Protein AF-A0A4P6H992-F1 (afdb_monomer)

Sequence (90 aa):
MSFIPRIIVALVVALIVGFGFMYYDKKTGAEWVVSPEQIAAGNGSVETRPGTVAVRAIRSEIADVLPYKWAISGILVGGLAFFMLRRRNA

Structure (mmCIF, N/CA/C/O backbone):
data_AF-A0A4P6H992-F1
#
_entry.id   AF-A0A4P6H992-F1
#
loop_
_atom_site.group_PDB
_atom_site.id
_atom_site.type_symbol
_atom_site.label_atom_id
_atom_site.label_alt_id
_atom_site.label_comp_id
_atom_site.label_asym_id
_a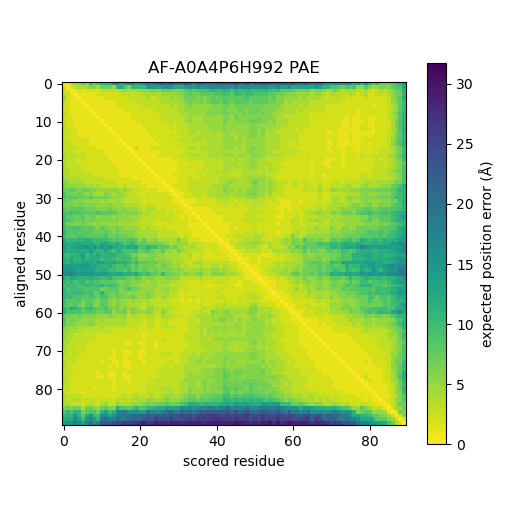tom_site.label_entity_id
_atom_site.label_seq_id
_atom_site.pdbx_PDB_ins_code
_atom_site.Cartn_x
_atom_site.Cartn_y
_atom_site.Cartn_z
_atom_site.occupancy
_atom_site.B_iso_or_equiv
_atom_site.auth_seq_id
_atom_site.auth_comp_id
_atom_site.auth_asym_id
_atom_site.auth_atom_id
_atom_site.pdbx_PDB_model_num
ATOM 1 N N . MET A 1 1 ? -9.691 -3.376 29.465 1.00 72.69 1 MET A N 1
ATOM 2 C CA . MET A 1 1 ? -9.356 -2.157 28.705 1.00 72.69 1 MET A CA 1
ATOM 3 C C . MET A 1 1 ? -10.646 -1.451 28.321 1.00 72.69 1 MET A C 1
ATOM 5 O O . MET A 1 1 ? -11.577 -2.129 27.891 1.00 72.69 1 MET A O 1
ATOM 9 N N . SER A 1 2 ? -10.733 -0.143 28.561 1.00 86.81 2 SER A N 1
ATOM 10 C CA . SER A 1 2 ? -11.887 0.681 28.184 1.00 86.81 2 SER A CA 1
ATOM 11 C C . SER A 1 2 ? -11.966 0.852 26.661 1.00 86.81 2 SER A C 1
ATOM 13 O O . 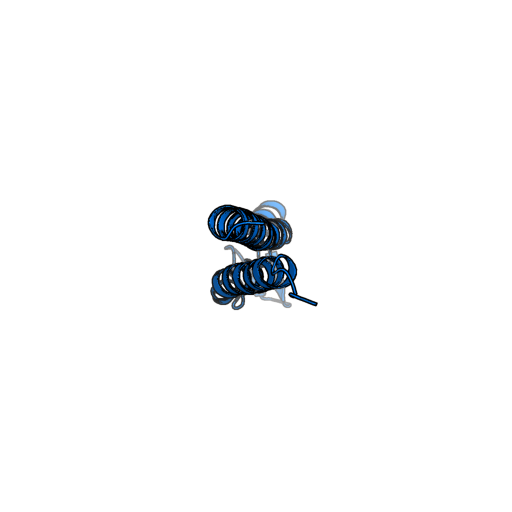SER A 1 2 ? -11.046 0.483 25.932 1.00 86.81 2 SER A O 1
ATOM 15 N N . PHE A 1 3 ? -13.093 1.363 26.168 1.00 89.06 3 PHE A N 1
ATOM 16 C CA . PHE A 1 3 ? -13.379 1.461 24.735 1.00 89.06 3 PH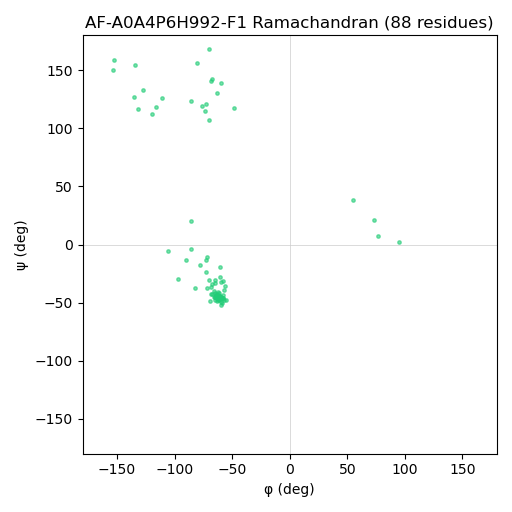E A CA 1
ATOM 17 C C . PHE A 1 3 ? -12.412 2.391 23.981 1.00 89.06 3 PHE A C 1
ATOM 19 O O . PHE A 1 3 ? -11.862 1.988 22.959 1.00 89.06 3 PHE A O 1
ATOM 26 N N . ILE A 1 4 ? -12.140 3.589 24.516 1.00 92.62 4 ILE A N 1
ATOM 27 C CA . ILE A 1 4 ? -11.291 4.599 23.857 1.00 92.62 4 ILE A CA 1
ATOM 28 C C . ILE A 1 4 ? -9.866 4.074 23.594 1.00 92.62 4 ILE A C 1
ATOM 30 O O . ILE A 1 4 ? -9.445 4.088 22.437 1.00 92.62 4 ILE A O 1
ATOM 34 N N . PRO A 1 5 ? -9.133 3.516 24.583 1.00 92.69 5 PRO A N 1
ATOM 35 C CA . PRO A 1 5 ? -7.813 2.943 24.326 1.00 92.69 5 PRO A CA 1
ATOM 36 C C . PRO A 1 5 ? -7.824 1.826 23.278 1.00 92.69 5 PRO A C 1
ATOM 38 O O . PRO A 1 5 ? -6.846 1.661 22.557 1.00 92.69 5 PRO A O 1
ATOM 41 N N . ARG A 1 6 ? -8.913 1.047 23.168 1.00 92.19 6 ARG A N 1
ATOM 42 C CA . ARG A 1 6 ? -9.005 -0.045 22.179 1.00 92.19 6 ARG A CA 1
ATOM 43 C C . ARG A 1 6 ? -9.071 0.488 20.765 1.00 92.19 6 ARG A C 1
ATOM 45 O O . ARG A 1 6 ? -8.396 -0.053 19.899 1.00 92.19 6 ARG A O 1
ATOM 52 N N . ILE A 1 7 ? -9.856 1.542 20.555 1.00 94.81 7 ILE A N 1
ATOM 53 C CA . ILE A 1 7 ? -9.908 2.228 19.264 1.00 94.81 7 ILE A CA 1
ATOM 54 C C . ILE A 1 7 ? -8.531 2.780 18.919 1.00 94.81 7 ILE A C 1
ATOM 56 O O . ILE A 1 7 ? -8.066 2.559 17.809 1.00 94.81 7 ILE A O 1
ATOM 60 N N . ILE A 1 8 ? -7.861 3.443 19.866 1.00 96.38 8 ILE A N 1
ATOM 61 C CA . ILE A 1 8 ? -6.536 4.024 19.618 1.00 96.38 8 ILE A CA 1
ATOM 62 C C . ILE A 1 8 ? -5.547 2.939 19.186 1.00 96.38 8 ILE A C 1
ATOM 64 O O . ILE A 1 8 ? -4.908 3.082 18.148 1.00 96.38 8 ILE A O 1
ATOM 68 N N . VAL A 1 9 ? -5.457 1.830 19.927 1.00 95.44 9 VAL A N 1
ATOM 69 C CA . VAL A 1 9 ? -4.558 0.724 19.562 1.00 95.44 9 VAL A CA 1
ATOM 70 C C . VAL A 1 9 ? -4.930 0.135 18.200 1.00 95.44 9 VAL A C 1
ATOM 72 O O . VAL A 1 9 ? -4.049 -0.075 17.372 1.00 95.44 9 VAL A O 1
ATOM 75 N N . ALA A 1 10 ? -6.217 -0.083 17.930 1.00 96.00 10 ALA A N 1
ATOM 76 C CA . ALA A 1 10 ? -6.677 -0.609 16.648 1.00 96.00 10 ALA A CA 1
ATOM 77 C C . ALA A 1 10 ? -6.334 0.314 15.467 1.00 96.00 10 ALA A C 1
ATOM 79 O O . ALA A 1 10 ? -5.880 -0.169 14.432 1.00 96.00 10 ALA A O 1
ATOM 80 N N . LEU A 1 11 ? -6.502 1.631 15.628 1.00 97.31 11 LEU A N 1
ATOM 81 C CA . LEU A 1 11 ? -6.147 2.626 14.614 1.00 97.31 11 LEU A CA 1
ATOM 82 C C . LEU A 1 11 ? -4.639 2.655 14.364 1.00 97.31 11 LEU A C 1
ATOM 84 O O . LEU A 1 11 ? -4.213 2.636 13.213 1.00 97.31 11 LEU A O 1
ATOM 88 N N . VAL A 1 12 ? -3.830 2.647 15.426 1.00 98.00 12 VAL A N 1
ATOM 89 C CA . VAL A 1 12 ? -2.367 2.605 15.303 1.00 98.00 12 VAL A CA 1
ATOM 90 C C . VAL A 1 12 ? -1.929 1.346 14.554 1.00 98.00 12 VAL A C 1
ATOM 92 O O . VAL A 1 12 ? -1.150 1.439 13.609 1.00 98.00 12 VAL A O 1
ATOM 95 N N . VAL A 1 13 ? -2.478 0.182 14.911 1.00 97.56 13 VAL A N 1
ATOM 96 C CA . VAL A 1 13 ? -2.192 -1.082 14.217 1.00 97.56 13 VAL A CA 1
ATOM 97 C C . VAL A 1 13 ? -2.608 -1.015 12.744 1.00 97.56 13 VAL A C 1
ATOM 99 O O . VAL A 1 13 ? -1.823 -1.399 11.878 1.00 97.56 13 VAL A O 1
ATOM 102 N N . ALA A 1 14 ? -3.798 -0.489 12.443 1.00 97.62 14 ALA A N 1
ATOM 103 C CA . ALA A 1 14 ? -4.282 -0.354 11.070 1.00 97.62 14 ALA A CA 1
ATOM 104 C C . ALA A 1 14 ? -3.340 0.494 10.205 1.00 97.62 14 ALA A C 1
ATOM 106 O O . ALA A 1 14 ? -2.996 0.096 9.091 1.00 97.62 14 ALA A O 1
ATOM 107 N N . LEU A 1 15 ? -2.897 1.641 10.732 1.00 98.06 15 LEU A N 1
ATOM 108 C CA . LEU A 1 15 ? -1.987 2.547 10.032 1.00 98.06 15 LEU A CA 1
ATOM 109 C C . LEU A 1 15 ? -0.613 1.909 9.819 1.00 98.06 15 LEU A C 1
ATOM 111 O O . LEU A 1 15 ? -0.093 1.965 8.707 1.00 98.06 15 LEU A O 1
ATOM 115 N N . ILE A 1 16 ? -0.045 1.264 10.843 1.00 98.12 16 ILE A N 1
ATOM 116 C CA . ILE A 1 16 ? 1.253 0.580 10.733 1.00 98.12 16 ILE A CA 1
ATOM 117 C C . ILE A 1 16 ? 1.210 -0.479 9.630 1.00 98.12 16 ILE A C 1
ATOM 119 O O . ILE A 1 16 ? 2.109 -0.536 8.795 1.00 98.12 16 ILE A O 1
ATOM 123 N N . VAL A 1 17 ? 0.156 -1.294 9.593 1.00 97.88 17 VAL A N 1
ATOM 124 C CA . VAL A 1 17 ? 0.022 -2.364 8.597 1.00 97.88 17 VAL A CA 1
ATOM 125 C C . VAL A 1 17 ? -0.200 -1.797 7.197 1.00 97.88 17 VAL A C 1
ATOM 127 O O . VAL A 1 17 ? 0.500 -2.193 6.266 1.00 97.88 17 VAL A O 1
ATOM 130 N N . GLY A 1 18 ? -1.132 -0.852 7.037 1.00 96.44 18 GLY A N 1
ATOM 131 C CA . GLY A 1 18 ? -1.428 -0.244 5.738 1.00 96.44 18 GLY A CA 1
ATOM 132 C C . GLY A 1 18 ? -0.207 0.456 5.136 1.00 96.44 18 GLY A C 1
ATOM 133 O O . GLY A 1 18 ? 0.168 0.183 3.994 1.00 96.44 18 GLY A O 1
ATOM 134 N N . PHE A 1 19 ? 0.473 1.297 5.921 1.00 97.69 19 PHE A N 1
ATOM 135 C CA . PHE A 1 19 ? 1.693 1.968 5.471 1.00 97.69 19 PHE A CA 1
ATOM 136 C C . PHE A 1 19 ? 2.880 1.013 5.317 1.00 97.69 19 PHE A C 1
ATOM 138 O O . PHE A 1 19 ? 3.713 1.233 4.440 1.00 97.69 19 PHE A O 1
ATOM 145 N N . GLY A 1 20 ? 2.950 -0.060 6.107 1.00 97.00 20 GLY A N 1
ATOM 146 C CA . GLY A 1 20 ? 3.964 -1.102 5.959 1.00 97.00 20 GLY A CA 1
ATOM 147 C C . GLY A 1 20 ? 3.883 -1.798 4.600 1.00 97.00 20 GLY A C 1
ATOM 148 O O . GLY A 1 20 ? 4.896 -1.907 3.908 1.00 97.00 20 GLY A O 1
ATOM 149 N N . PHE A 1 21 ? 2.679 -2.193 4.172 1.00 96.75 21 PHE A N 1
ATOM 150 C CA . PHE A 1 21 ? 2.468 -2.755 2.834 1.00 96.75 21 PHE A CA 1
ATOM 151 C C . PHE A 1 21 ? 2.774 -1.748 1.727 1.00 96.75 21 PHE A C 1
ATOM 153 O O . PHE A 1 21 ? 3.464 -2.095 0.772 1.00 96.75 21 PHE A O 1
ATOM 160 N N . MET A 1 22 ? 2.338 -0.494 1.881 1.00 96.81 22 MET A N 1
ATOM 161 C CA . MET A 1 22 ? 2.667 0.568 0.927 1.00 96.81 22 MET A CA 1
ATOM 162 C C . MET A 1 22 ? 4.181 0.736 0.767 1.00 96.81 22 MET A C 1
ATOM 164 O O . MET A 1 22 ? 4.685 0.801 -0.351 1.00 96.81 22 MET A O 1
ATOM 168 N N . TYR A 1 23 ? 4.914 0.800 1.880 1.00 97.56 23 TYR A N 1
ATOM 169 C CA . TYR A 1 23 ? 6.365 0.931 1.859 1.00 97.56 23 TYR A CA 1
ATOM 170 C C . TYR A 1 23 ? 7.028 -0.266 1.167 1.00 97.56 23 TYR A C 1
ATOM 172 O O . TYR A 1 23 ? 7.905 -0.081 0.324 1.00 97.56 23 TYR A O 1
ATOM 180 N N . TYR A 1 24 ? 6.589 -1.485 1.485 1.00 96.31 24 TYR A N 1
ATOM 181 C CA . TYR A 1 24 ? 7.106 -2.705 0.871 1.00 96.31 24 TYR A CA 1
ATOM 182 C C . TYR A 1 24 ? 6.861 -2.751 -0.645 1.00 96.31 24 TYR A C 1
ATOM 184 O O . TYR A 1 24 ? 7.789 -3.017 -1.410 1.00 96.31 24 TYR A O 1
ATOM 192 N N . ASP A 1 25 ? 5.645 -2.445 -1.095 1.00 95.00 25 ASP A N 1
ATOM 193 C CA . ASP A 1 25 ? 5.281 -2.464 -2.517 1.00 95.00 25 ASP A CA 1
ATOM 194 C C . ASP A 1 25 ? 6.031 -1.396 -3.319 1.00 95.00 25 ASP A C 1
ATOM 196 O O . ASP A 1 25 ? 6.515 -1.661 -4.420 1.00 95.00 25 ASP A O 1
ATOM 200 N N . LYS A 1 26 ? 6.199 -0.199 -2.746 1.00 93.56 26 LYS A N 1
ATOM 201 C CA . LYS A 1 26 ? 6.999 0.863 -3.366 1.00 93.56 26 LYS A CA 1
ATOM 202 C C . LYS A 1 26 ? 8.466 0.477 -3.477 1.00 93.56 26 LYS A C 1
ATOM 204 O O . LYS A 1 26 ? 9.078 0.692 -4.516 1.00 93.56 26 LYS A O 1
ATOM 209 N N . LYS A 1 27 ? 9.021 -0.140 -2.432 1.00 93.88 27 LYS A N 1
ATOM 210 C CA . LYS A 1 27 ? 10.419 -0.583 -2.416 1.00 93.88 27 LYS A CA 1
ATOM 211 C C . LYS A 1 27 ? 10.692 -1.719 -3.405 1.00 93.88 27 LYS A C 1
ATOM 213 O O . LYS A 1 27 ? 11.788 -1.802 -3.944 1.00 93.88 27 LYS A O 1
ATOM 218 N N . THR A 1 28 ? 9.721 -2.601 -3.625 1.00 91.75 28 THR A N 1
ATOM 219 C CA . THR A 1 28 ? 9.839 -3.731 -4.562 1.00 91.75 28 THR A CA 1
ATOM 220 C C . THR A 1 28 ? 9.494 -3.356 -6.004 1.00 91.75 28 THR A C 1
ATOM 222 O O . THR A 1 28 ? 9.639 -4.188 -6.894 1.00 91.75 28 THR A O 1
ATOM 225 N N . GLY A 1 29 ? 9.066 -2.113 -6.251 1.00 91.69 29 GLY A N 1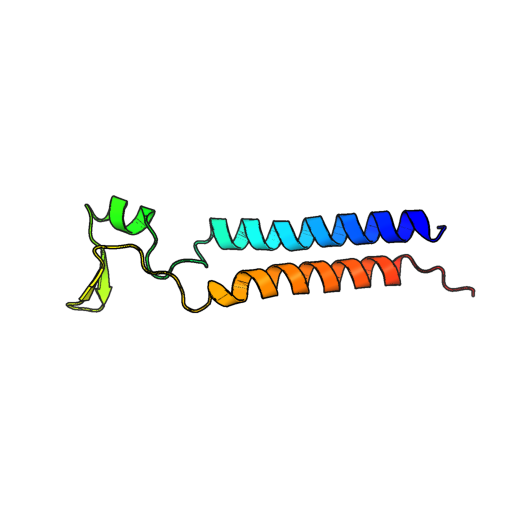
ATOM 226 C CA . GLY A 1 29 ? 8.714 -1.639 -7.585 1.00 91.69 29 GLY A CA 1
ATOM 227 C C . GLY A 1 29 ? 7.386 -2.192 -8.105 1.00 91.69 29 GLY A C 1
ATOM 228 O O . GLY A 1 29 ? 7.161 -2.159 -9.307 1.00 91.69 29 GLY A O 1
ATOM 229 N N . ALA A 1 30 ? 6.484 -2.660 -7.234 1.00 91.38 30 ALA A N 1
ATOM 230 C CA . ALA A 1 30 ? 5.203 -3.260 -7.632 1.00 91.38 30 ALA A CA 1
ATOM 231 C C . ALA A 1 30 ? 4.288 -2.305 -8.433 1.00 91.38 30 ALA A C 1
ATOM 233 O O . ALA A 1 30 ? 3.373 -2.742 -9.132 1.00 91.38 30 ALA A O 1
ATOM 234 N N . GLU A 1 31 ? 4.541 -0.997 -8.342 1.00 94.00 31 GLU A N 1
ATOM 235 C CA . GLU A 1 31 ? 3.862 0.045 -9.119 1.00 94.00 31 GLU A CA 1
ATOM 236 C C . GLU A 1 31 ? 4.282 0.068 -10.602 1.00 94.00 31 GLU A C 1
ATOM 238 O O . GLU A 1 31 ? 3.611 0.696 -11.424 1.00 94.00 31 GLU A O 1
ATOM 243 N N . TRP A 1 32 ? 5.361 -0.625 -10.973 1.00 94.38 32 TRP A N 1
ATOM 244 C CA . TRP A 1 32 ? 6.022 -0.484 -12.267 1.00 94.38 32 TRP A CA 1
ATOM 245 C C . TRP A 1 32 ? 6.193 -1.831 -12.966 1.00 94.38 32 TRP A C 1
ATOM 247 O O . TRP A 1 32 ? 6.658 -2.803 -12.383 1.00 94.38 32 TRP A O 1
ATOM 257 N N . VAL A 1 33 ? 5.850 -1.874 -14.252 1.00 93.31 33 VAL A N 1
ATOM 258 C CA . VAL A 1 33 ? 6.300 -2.940 -15.164 1.00 93.31 33 VAL A CA 1
ATOM 259 C C . VAL A 1 33 ? 7.703 -2.619 -15.677 1.00 93.31 33 VAL A C 1
ATOM 261 O O . VAL A 1 33 ? 8.534 -3.513 -15.793 1.00 93.31 33 VAL A O 1
ATOM 264 N N . VAL A 1 34 ? 7.974 -1.335 -15.940 1.00 93.50 34 VAL A N 1
ATOM 265 C CA . VAL A 1 34 ? 9.321 -0.807 -16.181 1.00 93.50 34 VAL A CA 1
ATOM 266 C C . VAL A 1 34 ? 9.492 0.442 -15.331 1.00 93.50 34 VAL A C 1
ATOM 268 O O . VAL A 1 34 ? 8.758 1.417 -15.521 1.00 93.50 34 VAL A O 1
ATOM 271 N N . SER A 1 35 ? 10.428 0.421 -14.386 1.00 93.69 35 SER A N 1
ATOM 272 C CA . SER A 1 35 ? 10.644 1.544 -13.474 1.00 93.69 35 SER A CA 1
ATOM 273 C C . SER A 1 35 ? 11.482 2.655 -14.123 1.00 93.69 35 SER A C 1
ATOM 275 O O . SER A 1 35 ? 12.268 2.402 -15.044 1.00 93.69 35 SER A O 1
ATOM 277 N N . PRO A 1 36 ? 11.363 3.905 -13.642 1.00 93.00 36 PRO A N 1
ATOM 278 C CA . PRO A 1 36 ? 12.257 4.983 -14.055 1.00 93.00 36 PRO A CA 1
ATOM 279 C C . PRO A 1 36 ? 13.738 4.660 -13.810 1.00 93.00 36 PRO A C 1
ATOM 281 O O . PRO A 1 36 ? 14.578 5.025 -14.632 1.00 93.00 36 PRO A O 1
ATOM 284 N N . GLU A 1 37 ? 14.069 3.949 -12.722 1.00 92.25 37 GLU A N 1
ATOM 285 C CA . GLU A 1 37 ? 15.460 3.569 -12.446 1.00 92.25 37 GLU A CA 1
ATOM 286 C C . GLU A 1 37 ? 15.984 2.549 -13.461 1.00 92.25 37 GLU A C 1
ATOM 288 O O . GLU A 1 37 ? 17.140 2.637 -13.867 1.00 92.25 37 GLU A O 1
ATOM 293 N N . GLN A 1 38 ? 15.140 1.619 -13.921 1.00 92.44 38 GLN A N 1
ATOM 294 C CA . GLN A 1 38 ? 15.513 0.661 -14.965 1.00 92.44 38 GLN A CA 1
ATOM 295 C C . GLN A 1 38 ? 15.810 1.366 -16.294 1.00 92.44 38 GLN A C 1
ATOM 297 O O . GLN A 1 38 ? 16.815 1.063 -16.932 1.00 92.44 38 GLN A O 1
ATOM 302 N N . ILE A 1 39 ? 14.987 2.346 -16.685 1.00 93.69 39 ILE A N 1
ATOM 303 C CA . ILE A 1 39 ? 15.237 3.172 -17.879 1.00 93.69 39 ILE A CA 1
ATOM 304 C C . ILE A 1 39 ? 16.560 3.932 -17.752 1.00 93.69 39 ILE A C 1
ATOM 306 O O . ILE A 1 39 ? 17.346 3.956 -18.699 1.00 93.69 39 ILE A O 1
ATOM 310 N N . ALA A 1 40 ? 16.832 4.526 -16.588 1.00 92.94 40 ALA A N 1
ATOM 311 C CA . ALA A 1 40 ? 18.084 5.236 -16.343 1.00 92.94 40 ALA A CA 1
ATOM 312 C C . ALA A 1 40 ? 19.301 4.296 -16.415 1.00 92.94 40 ALA A C 1
ATOM 314 O O . ALA A 1 40 ? 20.298 4.634 -17.050 1.00 92.94 40 ALA A O 1
ATOM 315 N N . ALA A 1 41 ? 19.200 3.099 -15.830 1.00 93.12 41 ALA A N 1
ATOM 316 C CA . ALA A 1 41 ? 20.251 2.084 -15.876 1.00 93.12 41 ALA A CA 1
ATOM 317 C C . ALA A 1 41 ? 20.508 1.550 -17.298 1.00 93.12 41 ALA A C 1
ATOM 319 O O . ALA A 1 41 ? 21.637 1.201 -17.630 1.00 93.12 41 ALA A O 1
ATOM 320 N N . GLY A 1 42 ? 19.479 1.520 -18.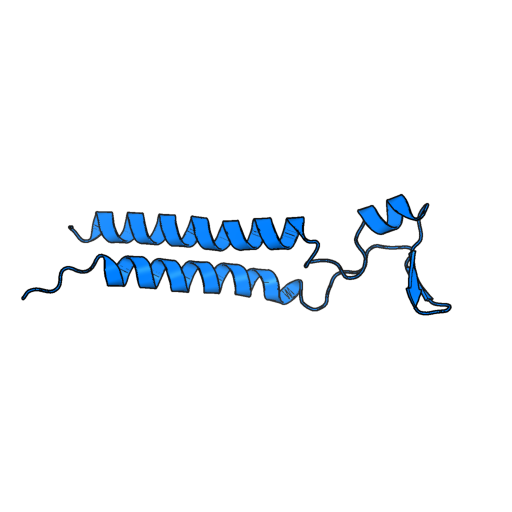148 1.00 91.38 42 GLY A N 1
ATOM 321 C CA . GLY A 1 42 ? 19.562 1.113 -19.553 1.00 91.38 42 GLY A CA 1
ATOM 322 C C . GLY A 1 42 ? 19.968 2.229 -20.526 1.00 91.38 42 GLY A C 1
ATOM 323 O O . GLY A 1 42 ? 19.684 2.133 -21.718 1.00 91.38 42 GLY A O 1
ATOM 324 N N . ASN A 1 43 ? 20.589 3.313 -20.047 1.00 91.50 43 ASN A N 1
ATOM 325 C CA . ASN A 1 43 ? 20.958 4.482 -20.861 1.00 91.50 43 ASN A CA 1
ATOM 326 C C . ASN A 1 43 ? 19.768 5.104 -21.618 1.00 91.50 43 ASN A C 1
ATOM 328 O O . ASN A 1 43 ? 19.891 5.536 -22.763 1.00 91.50 43 ASN A O 1
ATOM 332 N N . GLY A 1 44 ? 18.601 5.152 -20.973 1.00 91.69 44 GLY A N 1
ATOM 333 C CA . GLY A 1 44 ? 17.381 5.739 -21.526 1.00 91.69 44 GLY A CA 1
ATOM 334 C C . GLY A 1 44 ? 16.444 4.742 -22.203 1.00 91.69 44 GLY A C 1
ATOM 335 O O . GLY A 1 44 ? 15.396 5.156 -22.696 1.00 91.69 44 GLY A O 1
ATOM 336 N N . SER A 1 45 ? 16.764 3.443 -22.216 1.00 90.44 45 SER A N 1
ATOM 337 C CA . SER A 1 45 ? 15.875 2.432 -22.791 1.00 90.44 45 SER A CA 1
ATOM 338 C C . SER A 1 45 ? 16.051 1.039 -22.186 1.00 90.44 45 SER A C 1
ATOM 340 O O . SER A 1 45 ? 17.143 0.676 -21.766 1.00 90.44 45 SER A O 1
ATOM 342 N N . VAL A 1 46 ? 14.984 0.242 -22.154 1.00 94.12 46 VAL A N 1
ATOM 343 C CA . VAL A 1 46 ? 15.010 -1.153 -21.686 1.00 94.12 46 VAL A CA 1
ATOM 344 C C . VAL A 1 46 ? 14.221 -2.023 -22.653 1.00 94.12 46 VAL A C 1
ATOM 346 O O . VAL A 1 46 ? 13.059 -1.737 -22.943 1.00 94.12 46 VAL A O 1
ATOM 349 N N . GLU A 1 47 ? 14.827 -3.099 -23.150 1.00 91.50 47 GLU A N 1
ATOM 350 C CA . GLU A 1 47 ? 14.104 -4.102 -23.932 1.00 91.50 47 GLU A CA 1
ATOM 351 C C . GLU A 1 47 ? 13.200 -4.924 -23.005 1.00 91.50 47 GLU A C 1
ATOM 353 O O . GLU A 1 47 ? 13.653 -5.536 -22.041 1.00 91.50 47 GLU A O 1
ATOM 358 N N . THR A 1 48 ? 11.897 -4.901 -23.276 1.00 89.06 48 THR A N 1
ATOM 359 C CA . THR A 1 48 ? 10.881 -5.574 -22.446 1.00 89.06 48 THR A CA 1
ATOM 360 C C . THR A 1 48 ? 10.500 -6.943 -22.999 1.00 89.06 48 THR A C 1
ATOM 362 O O . THR A 1 48 ? 10.116 -7.838 -22.247 1.00 89.06 48 THR A O 1
ATOM 365 N N . ARG A 1 49 ? 10.592 -7.099 -24.324 1.00 88.69 49 ARG A N 1
ATOM 366 C CA . ARG A 1 49 ? 10.359 -8.317 -25.111 1.00 88.69 49 ARG A CA 1
ATOM 367 C C . ARG A 1 49 ? 11.202 -8.217 -26.384 1.00 88.69 49 ARG A C 1
ATOM 369 O O . ARG A 1 49 ? 11.489 -7.087 -26.777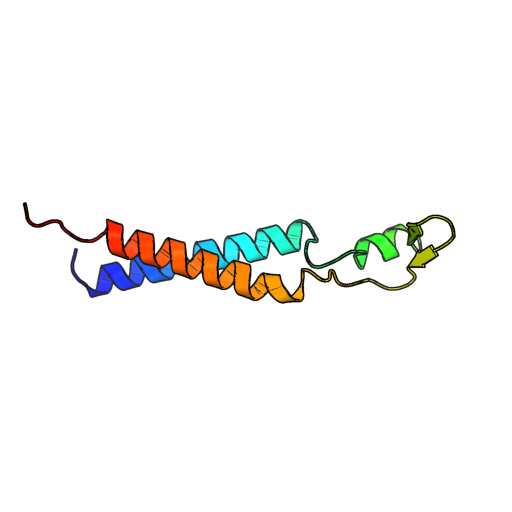 1.00 88.69 49 ARG A O 1
ATOM 376 N N . PRO A 1 50 ? 11.524 -9.333 -27.060 1.00 91.62 50 PRO A N 1
ATOM 377 C CA . PRO A 1 50 ? 12.276 -9.300 -28.312 1.00 91.62 50 PRO A CA 1
ATOM 378 C C . PRO A 1 50 ? 11.704 -8.276 -29.301 1.00 91.62 50 PRO A C 1
ATOM 380 O O . PRO A 1 50 ? 10.540 -8.368 -29.697 1.00 91.62 50 PRO A O 1
ATOM 383 N N . GLY A 1 51 ? 12.503 -7.268 -29.650 1.00 91.62 51 GLY A N 1
ATOM 384 C CA . GLY A 1 51 ? 12.122 -6.201 -30.582 1.00 91.62 51 GLY A CA 1
ATOM 385 C C . GLY A 1 51 ? 11.190 -5.119 -30.013 1.00 91.62 51 GLY A C 1
ATOM 386 O O . GLY A 1 51 ? 10.731 -4.264 -30.766 1.00 91.62 51 GLY A O 1
ATOM 387 N N . THR A 1 52 ? 10.901 -5.123 -28.707 1.00 91.94 52 THR A N 1
ATOM 388 C CA . THR A 1 52 ? 10.068 -4.110 -28.033 1.00 91.94 52 THR A CA 1
ATOM 389 C C . THR A 1 52 ? 10.860 -3.393 -26.947 1.00 91.94 52 THR A C 1
ATOM 391 O O . THR A 1 52 ? 11.170 -3.959 -25.896 1.00 91.94 52 THR A O 1
ATOM 394 N N . VAL A 1 53 ? 11.121 -2.107 -27.167 1.00 92.31 53 VAL A N 1
ATOM 395 C CA . VAL A 1 53 ? 11.927 -1.277 -26.270 1.00 92.31 53 VAL A CA 1
ATOM 396 C C . VAL A 1 53 ? 11.057 -0.234 -25.576 1.00 92.31 53 VAL A C 1
ATOM 398 O O . VAL A 1 53 ? 10.356 0.547 -26.218 1.00 92.31 53 VAL A O 1
ATOM 401 N N . ALA A 1 54 ? 11.123 -0.203 -24.248 1.00 93.62 54 ALA A N 1
ATOM 402 C CA . ALA A 1 54 ? 10.557 0.860 -23.438 1.00 93.62 54 ALA A CA 1
ATOM 403 C C . ALA A 1 54 ? 11.569 2.006 -23.325 1.00 93.62 54 ALA A C 1
ATOM 405 O O . ALA A 1 54 ? 12.690 1.806 -22.871 1.00 93.62 54 ALA A O 1
ATOM 406 N N . VAL A 1 55 ? 11.160 3.212 -23.719 1.00 92.94 55 VAL A N 1
ATOM 407 C CA . VAL A 1 55 ? 11.947 4.462 -23.582 1.00 92.94 55 VAL A CA 1
ATOM 408 C C . VAL A 1 55 ? 11.390 5.341 -22.450 1.00 92.94 55 VAL A C 1
ATOM 410 O O . VAL A 1 55 ? 11.932 6.382 -22.090 1.00 92.94 55 VAL A O 1
ATOM 413 N N . ARG A 1 56 ? 10.261 4.930 -21.867 1.00 93.50 56 ARG A N 1
ATOM 414 C CA . ARG A 1 56 ? 9.603 5.585 -20.736 1.00 93.50 56 ARG A CA 1
ATOM 415 C C . ARG A 1 56 ? 9.204 4.535 -19.712 1.00 93.50 56 ARG A C 1
ATOM 417 O O . ARG A 1 56 ? 8.976 3.382 -20.072 1.00 93.50 56 ARG A O 1
ATOM 424 N N . ALA A 1 57 ? 9.096 4.957 -18.456 1.00 92.69 57 ALA A N 1
ATOM 425 C CA . ALA A 1 57 ? 8.578 4.110 -17.393 1.00 92.69 57 ALA A CA 1
ATOM 426 C C . ALA A 1 57 ? 7.141 3.671 -17.711 1.00 92.69 57 ALA A C 1
ATOM 428 O O . ALA A 1 57 ? 6.330 4.465 -18.198 1.00 92.69 57 ALA A O 1
ATOM 429 N N . ILE A 1 58 ? 6.838 2.409 -17.423 1.00 93.38 58 ILE A N 1
ATOM 430 C CA . ILE A 1 58 ? 5.537 1.791 -17.671 1.00 93.38 58 ILE A CA 1
ATOM 431 C C . ILE A 1 58 ? 4.946 1.424 -16.316 1.00 93.38 58 ILE A C 1
ATOM 433 O O . ILE A 1 58 ? 5.521 0.618 -15.579 1.00 93.38 58 ILE A O 1
ATOM 437 N N . ARG A 1 59 ? 3.797 2.021 -15.987 1.00 92.94 59 ARG A N 1
ATOM 438 C CA . ARG A 1 59 ? 3.057 1.689 -14.766 1.00 92.94 59 ARG A CA 1
ATOM 439 C C . ARG A 1 59 ? 2.483 0.273 -14.886 1.00 92.94 59 ARG A C 1
ATOM 441 O O . ARG A 1 59 ? 2.015 -0.118 -15.951 1.00 92.94 59 ARG A O 1
ATOM 448 N N . SER A 1 60 ? 2.521 -0.478 -13.793 1.00 92.75 60 SER A N 1
ATOM 449 C CA . SER A 1 60 ? 1.854 -1.774 -13.689 1.00 92.75 60 SER A CA 1
ATOM 450 C C . SER A 1 60 ? 0.334 -1.626 -13.715 1.00 92.75 60 SER A C 1
ATOM 452 O O . SER A 1 60 ? -0.208 -0.720 -13.090 1.00 92.75 60 SER A O 1
ATOM 454 N N . GLU A 1 61 ? -0.363 -2.556 -14.369 1.00 91.19 61 GLU A N 1
ATOM 455 C CA . GLU A 1 61 ? -1.834 -2.653 -14.324 1.00 91.19 61 GLU A CA 1
ATOM 456 C C . GLU A 1 61 ? -2.343 -2.880 -12.892 1.00 91.19 61 GLU A C 1
ATOM 458 O O . GLU A 1 61 ? -3.436 -2.461 -12.521 1.00 91.19 61 GLU A O 1
ATOM 463 N N . 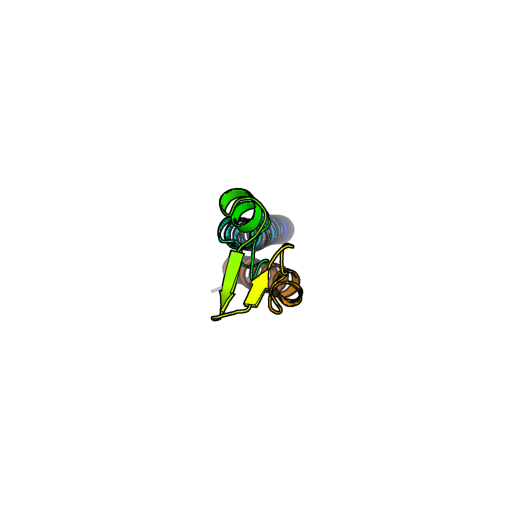ILE A 1 62 ? -1.514 -3.503 -12.052 1.00 91.31 62 ILE A N 1
ATOM 464 C CA . ILE A 1 62 ? -1.828 -3.768 -10.647 1.00 91.31 62 ILE A CA 1
ATOM 465 C C . ILE A 1 62 ? -1.640 -2.502 -9.796 1.00 91.31 62 ILE A C 1
ATOM 467 O O . ILE A 1 62 ? -2.184 -2.414 -8.697 1.00 91.31 62 ILE A O 1
ATOM 471 N N . ALA A 1 63 ? -0.918 -1.489 -10.284 1.00 92.12 63 ALA A N 1
ATOM 472 C CA . ALA A 1 63 ? -0.619 -0.289 -9.505 1.00 92.12 63 ALA A CA 1
ATOM 473 C C . ALA A 1 63 ? -1.885 0.452 -9.048 1.00 92.12 63 ALA A C 1
ATOM 475 O O . ALA A 1 63 ? -1.912 0.997 -7.947 1.00 92.12 63 ALA A O 1
ATOM 476 N N . ASP A 1 64 ? -2.951 0.410 -9.849 1.00 93.50 64 ASP A N 1
ATOM 477 C CA . ASP A 1 64 ? -4.218 1.074 -9.532 1.00 93.50 64 ASP A CA 1
ATOM 478 C C . ASP A 1 64 ? -4.994 0.359 -8.416 1.00 93.50 64 ASP A C 1
ATOM 480 O O . ASP A 1 64 ? -5.768 0.989 -7.694 1.00 93.50 64 ASP A O 1
ATOM 484 N N . VAL A 1 65 ? -4.752 -0.943 -8.209 1.00 95.56 65 VAL A N 1
ATOM 485 C CA . VAL A 1 65 ? -5.381 -1.708 -7.121 1.00 95.56 65 VAL A CA 1
ATOM 486 C C . VAL A 1 65 ? -4.575 -1.692 -5.819 1.00 95.56 65 VAL A C 1
ATOM 488 O O . VAL A 1 65 ? -5.108 -2.035 -4.759 1.00 95.56 65 VAL A O 1
ATOM 491 N N . LEU A 1 66 ? -3.308 -1.262 -5.853 1.00 94.38 66 LEU A N 1
ATOM 492 C CA . LEU A 1 66 ? -2.441 -1.224 -4.670 1.00 94.38 66 LEU A CA 1
ATOM 493 C C . LEU A 1 66 ? -3.002 -0.371 -3.518 1.00 94.38 66 LEU A C 1
ATOM 495 O O . LEU A 1 66 ? -2.999 -0.872 -2.391 1.00 94.38 66 LEU A O 1
ATOM 499 N N . PRO A 1 67 ? -3.564 0.838 -3.740 1.00 96.06 67 PRO A N 1
ATOM 500 C CA . PRO A 1 67 ? -4.151 1.623 -2.655 1.00 96.06 67 PRO A CA 1
ATOM 501 C C . PRO A 1 67 ? -5.255 0.872 -1.907 1.00 96.06 67 PRO A C 1
ATOM 503 O O . PRO A 1 67 ? -5.322 0.917 -0.676 1.00 96.06 67 PRO A O 1
ATOM 506 N N . TYR A 1 68 ? -6.083 0.120 -2.636 1.00 97.00 68 TYR A N 1
ATOM 507 C CA . TYR A 1 68 ? -7.126 -0.709 -2.040 1.00 97.00 68 TYR A CA 1
ATOM 508 C C . TYR A 1 68 ? -6.527 -1.867 -1.248 1.00 97.00 68 TYR A C 1
ATOM 510 O O . TYR A 1 68 ? -6.961 -2.119 -0.126 1.00 97.00 68 TYR A O 1
ATOM 518 N N . LYS A 1 69 ? -5.486 -2.527 -1.774 1.00 95.88 69 LYS A N 1
ATOM 519 C CA . LYS A 1 69 ? -4.755 -3.575 -1.048 1.00 95.88 69 LYS A CA 1
ATOM 520 C C . LYS A 1 69 ? -4.237 -3.057 0.295 1.00 95.88 69 LYS A C 1
ATOM 522 O O . LYS A 1 69 ? -4.442 -3.710 1.318 1.00 95.88 69 LYS A O 1
ATOM 527 N N . TRP A 1 70 ? -3.609 -1.882 0.315 1.00 97.06 70 TRP A N 1
ATOM 528 C CA . TRP A 1 70 ? -3.058 -1.279 1.534 1.00 97.06 70 TRP A CA 1
ATOM 529 C C . TRP A 1 70 ? -4.155 -0.933 2.540 1.00 97.06 70 TRP A C 1
ATOM 531 O O . TRP A 1 70 ? -4.058 -1.299 3.713 1.00 97.06 70 TRP A O 1
ATOM 541 N N . ALA A 1 71 ? -5.221 -0.278 2.071 1.00 97.38 71 ALA A N 1
ATOM 542 C CA . ALA A 1 71 ? -6.338 0.135 2.911 1.00 97.38 71 ALA A CA 1
ATOM 543 C C . ALA A 1 71 ? -7.064 -1.071 3.522 1.00 97.38 71 ALA A C 1
ATOM 545 O O . ALA A 1 71 ? -7.266 -1.121 4.734 1.00 97.38 71 ALA A O 1
ATOM 546 N N . ILE A 1 72 ? -7.399 -2.073 2.704 1.00 97.94 72 ILE A N 1
ATOM 547 C CA . ILE A 1 72 ? -8.090 -3.289 3.148 1.00 97.94 72 ILE A CA 1
ATOM 548 C C . ILE A 1 72 ? -7.229 -4.049 4.157 1.00 97.94 72 ILE A C 1
ATOM 550 O O . ILE A 1 72 ? -7.731 -4.437 5.210 1.00 97.94 72 ILE A O 1
ATOM 554 N N . SER A 1 73 ? -5.931 -4.210 3.886 1.00 96.62 73 SER A N 1
ATOM 555 C CA . SER A 1 73 ? -5.015 -4.901 4.804 1.00 96.62 73 SER A CA 1
ATOM 556 C C . SER A 1 73 ? -4.945 -4.202 6.164 1.00 96.62 73 SER A C 1
ATOM 558 O O . SER A 1 73 ? -5.065 -4.853 7.201 1.00 96.62 73 SER A O 1
ATOM 560 N N . GLY A 1 74 ? -4.821 -2.870 6.170 1.00 96.81 74 GLY A N 1
ATOM 561 C CA . GLY A 1 74 ? -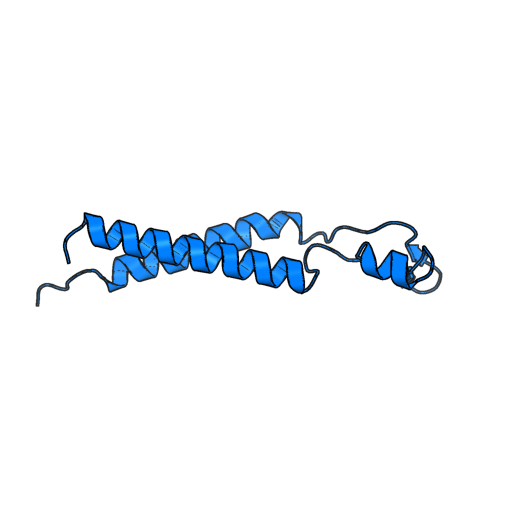4.837 -2.074 7.397 1.00 96.81 74 GLY A CA 1
ATOM 562 C C . GLY A 1 74 ? -6.155 -2.203 8.166 1.00 96.81 74 GLY A C 1
ATOM 563 O O . GLY A 1 74 ? -6.144 -2.480 9.365 1.00 96.81 74 GLY A O 1
ATOM 564 N N . ILE A 1 75 ? -7.296 -2.071 7.482 1.00 97.56 75 ILE A N 1
ATOM 565 C CA . ILE A 1 75 ? -8.630 -2.179 8.096 1.00 97.56 75 ILE A CA 1
ATOM 566 C C . ILE A 1 75 ? -8.851 -3.568 8.700 1.00 97.56 75 ILE A C 1
ATOM 568 O O . ILE A 1 75 ? -9.307 -3.666 9.840 1.00 97.56 75 ILE A O 1
ATOM 572 N N . LEU A 1 76 ? -8.512 -4.639 7.977 1.00 97.81 76 LEU A N 1
ATOM 573 C CA . LEU A 1 76 ? -8.697 -6.011 8.453 1.00 97.81 76 LEU A CA 1
ATOM 574 C C . LEU A 1 76 ? -7.874 -6.283 9.713 1.00 97.81 76 LEU A C 1
ATOM 576 O O . LEU A 1 76 ? -8.414 -6.782 10.702 1.00 97.81 76 LEU A O 1
ATOM 580 N N . VAL A 1 77 ? -6.588 -5.920 9.715 1.00 97.19 77 VAL A N 1
ATOM 581 C CA . VAL A 1 77 ? -5.721 -6.168 10.876 1.00 97.19 77 VAL A CA 1
ATOM 582 C C . VAL A 1 77 ? -6.074 -5.247 12.047 1.00 97.19 77 VAL A C 1
ATOM 584 O O . VAL A 1 77 ? -6.096 -5.700 13.191 1.00 97.19 77 VAL A O 1
ATOM 587 N N . GLY A 1 78 ? -6.438 -3.988 11.791 1.00 96.38 78 GLY A N 1
ATOM 588 C CA . GLY A 1 78 ? -6.946 -3.079 12.821 1.00 96.38 78 GLY A CA 1
ATOM 589 C C . GLY A 1 78 ? -8.246 -3.574 13.461 1.00 96.38 78 GLY A C 1
ATOM 590 O O . GLY A 1 78 ? -8.376 -3.583 14.686 1.00 96.38 78 GLY A O 1
ATOM 591 N N . GLY A 1 79 ? -9.191 -4.055 12.649 1.00 96.06 79 GLY A N 1
ATOM 592 C CA . GLY A 1 79 ? -10.436 -4.664 13.120 1.00 96.06 79 GLY A CA 1
ATOM 593 C C . GLY A 1 79 ? -10.189 -5.930 13.942 1.00 96.06 79 GLY A C 1
ATOM 594 O O . GLY A 1 79 ? -10.793 -6.108 15.003 1.00 96.06 79 GLY A O 1
ATOM 595 N N . LEU A 1 80 ? -9.243 -6.770 13.513 1.00 95.81 80 LEU A N 1
ATOM 596 C CA . LEU A 1 80 ? -8.820 -7.942 14.274 1.00 95.81 80 LEU A CA 1
ATOM 597 C C . LEU A 1 80 ? -8.195 -7.549 15.619 1.00 95.81 80 LEU A C 1
ATOM 599 O O . LEU A 1 80 ? -8.565 -8.117 16.646 1.00 95.81 80 LEU A O 1
ATOM 603 N N . ALA A 1 81 ? -7.312 -6.547 15.643 1.00 94.12 81 ALA A N 1
ATOM 604 C CA . ALA A 1 81 ? -6.713 -6.038 16.875 1.00 94.12 81 ALA A CA 1
ATOM 605 C C . ALA A 1 81 ? -7.785 -5.513 17.842 1.00 94.12 81 ALA A C 1
ATOM 607 O O . ALA A 1 81 ? -7.786 -5.864 19.024 1.00 94.12 81 ALA A O 1
ATOM 608 N N . PHE A 1 82 ? -8.755 -4.745 17.335 1.00 94.25 82 PHE A N 1
ATOM 609 C CA . PHE A 1 82 ? -9.899 -4.285 18.120 1.00 94.25 82 PHE A CA 1
ATOM 610 C C . PHE A 1 82 ? -10.695 -5.454 18.722 1.00 94.25 82 PHE A C 1
ATOM 612 O O . PHE A 1 82 ? -11.025 -5.435 19.913 1.00 94.25 82 PHE A O 1
ATOM 619 N N . PHE A 1 83 ? -10.976 -6.486 17.918 1.00 92.75 83 PHE A N 1
ATOM 620 C CA . PHE A 1 83 ? -11.707 -7.676 18.348 1.00 92.75 83 PHE A CA 1
ATOM 621 C C . PHE A 1 83 ? -10.941 -8.478 19.407 1.00 92.75 83 PHE A C 1
ATOM 623 O O . PHE A 1 83 ? -11.523 -8.853 20.423 1.00 92.75 83 PHE A O 1
ATOM 630 N N . MET A 1 84 ? -9.639 -8.696 19.218 1.00 90.81 84 MET A N 1
ATOM 631 C CA . MET A 1 84 ? -8.791 -9.433 20.161 1.00 90.81 84 MET A CA 1
ATOM 632 C C . MET A 1 84 ? -8.646 -8.714 21.506 1.00 90.81 84 MET A C 1
ATOM 634 O O . MET A 1 84 ? -8.594 -9.355 22.552 1.00 90.81 84 MET A O 1
ATOM 638 N N . LEU A 1 85 ? -8.645 -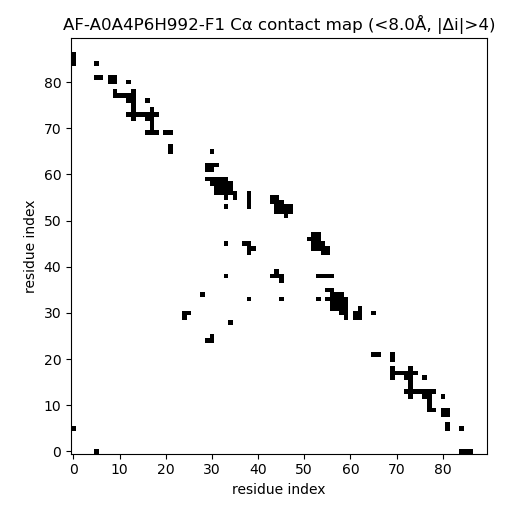7.379 21.505 1.00 87.94 85 LEU A N 1
ATOM 639 C CA . LEU A 1 85 ? -8.592 -6.582 22.731 1.00 87.94 85 LEU A CA 1
ATOM 640 C C . LEU A 1 85 ? -9.907 -6.622 23.529 1.00 87.94 85 LEU A C 1
ATOM 642 O O . LEU A 1 85 ? -9.937 -6.141 24.673 1.00 87.94 85 LEU A O 1
ATOM 646 N N . ARG A 1 86 ? -11.003 -7.158 22.966 1.00 83.31 86 ARG A N 1
ATOM 647 C CA . ARG A 1 86 ? -12.298 -7.310 23.647 1.00 83.31 86 ARG A CA 1
ATOM 648 C C . ARG A 1 86 ? -12.156 -8.261 24.839 1.00 83.31 86 ARG A C 1
ATOM 650 O O . ARG A 1 86 ? -11.660 -9.373 24.731 1.00 83.31 86 ARG A O 1
ATOM 657 N N . ARG A 1 87 ? -12.652 -7.831 26.003 1.00 69.31 87 ARG A N 1
ATOM 658 C CA . ARG A 1 87 ? -12.704 -8.671 27.206 1.00 69.31 87 ARG A CA 1
ATOM 659 C C . ARG A 1 87 ? -13.860 -9.645 26.996 1.00 69.31 87 ARG A C 1
ATOM 661 O O . ARG A 1 87 ? -14.987 -9.191 26.803 1.00 69.31 87 ARG A O 1
ATOM 668 N N . ARG A 1 88 ? -13.581 -10.947 26.983 1.00 65.19 88 ARG A N 1
ATOM 669 C CA . ARG A 1 88 ? -14.617 -11.965 27.161 1.00 65.19 88 ARG A CA 1
ATOM 670 C C . ARG A 1 88 ? -14.987 -11.935 28.641 1.00 65.19 88 ARG A C 1
ATOM 672 O O . ARG A 1 88 ? -14.114 -12.148 29.476 1.00 65.19 88 ARG A O 1
ATOM 679 N N . ASN A 1 89 ? -16.223 -11.562 28.962 1.00 53.81 89 ASN A N 1
ATOM 680 C CA . ASN A 1 89 ? -16.751 -11.836 30.293 1.00 53.81 89 ASN A CA 1
ATOM 681 C C . ASN A 1 89 ? -16.939 -13.357 30.334 1.00 53.81 89 ASN A C 1
ATOM 683 O O . ASN A 1 89 ? -17.758 -13.874 29.575 1.00 53.81 89 ASN A O 1
ATOM 687 N N . ALA A 1 90 ? -16.069 -14.035 31.079 1.00 49.03 90 ALA A N 1
ATOM 688 C CA . ALA A 1 90 ? -16.264 -15.413 31.506 1.00 49.03 90 ALA A CA 1
ATOM 689 C C . ALA A 1 90 ? -17.061 -15.393 32.810 1.00 49.03 90 ALA A C 1
ATOM 691 O O . ALA A 1 90 ? -16.847 -14.426 33.584 1.00 49.03 90 ALA A O 1
#

Radius of gyration: 20.04 Å; Cα contacts (8 Å, |Δi|>4): 101; chains: 1; bounding box: 38×21×62 Å

pLDDT: mean 92.19, std 8.12, range [49.03, 98.12]

Mean predicted aligned error: 5.23 Å

Secondary structure (DSSP, 8-state):
--HHHHHHHHHHHHHHHHHHHHHHHHHTTTTEEE-HHHHHHTTT-EEEETTEEESS-EE-GGGGTHHHHHHHHHHHHHHHHHHHTS----

Nearest PDB structures (foldseek):
  5x7z-assembly1_A-2  TM=2.632E-01  e=4.940E+00  Mycobacterium tuberculosis H37Rv

Foldseek 3Di:
DDDVVLLVVLLVQLCCQLVVLVVVCVVVVVQFPFDPVNCVVVVQWDDSDVVDIDSDTHTDPCNVCSNVVSNVRSNVSSVVSSVVPDDDPD

Solvent-accessible surface area (backbone atoms only — not comparable to full-atom values): 4936 Å² total; per-residue (Å²): 128,63,71,69,66,40,52,52,52,13,50,53,49,14,49,53,46,18,50,48,47,48,52,50,38,60,74,71,41,56,49,34,74,38,43,63,67,54,26,58,74,43,79,50,32,37,77,80,47,96,96,39,71,40,70,63,62,35,73,25,86,59,35,78,52,43,65,55,53,22,51,51,52,6,50,53,52,10,52,48,47,38,57,69,64,52,80,78,88,124